Protein AF-A0A067NDK0-F1 (afdb_monomer)

Structure (mmCIF, N/CA/C/O backbone):
data_AF-A0A067NDK0-F1
#
_entry.id   AF-A0A067NDK0-F1
#
loop_
_atom_site.group_PDB
_atom_site.id
_atom_site.type_symbol
_atom_site.label_atom_id
_atom_site.label_alt_id
_atom_site.label_comp_id
_atom_site.label_asym_id
_atom_site.label_entity_id
_atom_site.label_seq_id
_atom_site.pdbx_PDB_ins_code
_atom_site.Cartn_x
_atom_site.Cartn_y
_atom_site.Cartn_z
_atom_site.occupancy
_atom_site.B_iso_or_equiv
_atom_site.auth_seq_id
_atom_site.auth_comp_id
_atom_site.auth_asym_id
_atom_site.auth_atom_id
_atom_site.pdbx_PDB_model_num
ATOM 1 N N . ILE A 1 1 ? -13.044 -3.215 8.968 1.00 82.88 1 ILE A N 1
ATOM 2 C CA . ILE A 1 1 ? -12.430 -3.141 7.620 1.00 82.88 1 ILE A CA 1
ATOM 3 C C . ILE A 1 1 ? -11.006 -3.689 7.615 1.00 82.88 1 ILE A C 1
ATOM 5 O O . ILE A 1 1 ? -10.777 -4.717 7.001 1.00 82.88 1 ILE A O 1
ATOM 9 N N . HIS A 1 2 ? -10.038 -3.092 8.323 1.00 83.12 2 HIS A N 1
ATOM 10 C CA . HIS A 1 2 ? -8.664 -3.623 8.263 1.00 83.12 2 HIS A CA 1
ATOM 11 C C . HIS A 1 2 ? -8.543 -5.062 8.806 1.00 83.12 2 HIS A C 1
ATOM 13 O O . HIS A 1 2 ? -7.976 -5.920 8.143 1.00 83.12 2 HIS A O 1
ATOM 19 N N . GLN A 1 3 ? -9.156 -5.363 9.957 1.00 83.69 3 GLN A N 1
ATOM 20 C CA . GLN A 1 3 ? -9.162 -6.720 10.535 1.00 83.69 3 GLN A CA 1
ATOM 21 C C . GLN A 1 3 ? -9.970 -7.750 9.728 1.00 83.69 3 GLN A C 1
ATOM 23 O O . GLN A 1 3 ? -9.815 -8.943 9.964 1.00 83.69 3 GLN A O 1
ATOM 28 N N . SER A 1 4 ? -10.845 -7.316 8.812 1.00 86.00 4 SER A N 1
ATOM 29 C CA . SER A 1 4 ? -11.634 -8.240 7.984 1.00 86.00 4 SER A CA 1
ATOM 30 C C . SER A 1 4 ? -10.882 -8.708 6.738 1.00 86.00 4 SER A C 1
ATOM 32 O O . SER A 1 4 ? -11.340 -9.636 6.077 1.00 86.00 4 SER A O 1
ATOM 34 N N . LEU A 1 5 ? -9.740 -8.095 6.409 1.00 87.44 5 LEU A N 1
ATOM 35 C CA . LEU A 1 5 ? -8.889 -8.555 5.317 1.00 87.44 5 LEU A CA 1
ATOM 36 C C . LEU A 1 5 ? -8.050 -9.764 5.760 1.00 87.44 5 LEU A C 1
ATOM 38 O O . LEU A 1 5 ? -7.498 -9.757 6.864 1.00 87.44 5 LEU A O 1
ATOM 42 N N . PRO A 1 6 ? -7.896 -10.793 4.906 1.00 87.69 6 PRO A N 1
ATOM 43 C CA . PRO A 1 6 ? -6.983 -11.888 5.192 1.00 87.69 6 PRO A CA 1
ATOM 44 C C . PRO A 1 6 ? -5.532 -11.399 5.206 1.00 87.69 6 PRO A C 1
ATOM 46 O O . PRO A 1 6 ? -5.175 -10.391 4.591 1.00 87.69 6 PRO A O 1
ATOM 49 N N . VAL A 1 7 ? -4.666 -12.158 5.881 1.00 90.19 7 VAL A N 1
ATOM 50 C CA . VAL A 1 7 ? -3.226 -11.886 5.888 1.00 90.19 7 VAL A CA 1
ATOM 51 C C . VAL A 1 7 ? -2.693 -11.938 4.456 1.00 90.19 7 VAL A C 1
ATOM 53 O O . VAL A 1 7 ? -2.811 -12.957 3.777 1.00 90.19 7 VAL A O 1
ATOM 56 N N . HIS A 1 8 ? -2.075 -10.842 4.015 1.00 92.00 8 HIS A N 1
ATOM 57 C CA . HIS A 1 8 ? -1.500 -10.704 2.682 1.00 92.00 8 HIS A CA 1
ATOM 58 C C . HIS A 1 8 ? -0.066 -10.159 2.782 1.00 92.00 8 HIS A C 1
ATOM 60 O O . HIS A 1 8 ? 0.178 -9.234 3.560 1.00 92.00 8 HIS A O 1
ATOM 66 N N . PRO A 1 9 ? 0.908 -10.669 2.001 1.00 90.94 9 PRO A N 1
ATOM 67 C CA . PRO A 1 9 ? 2.303 -10.225 2.087 1.00 90.94 9 PRO A CA 1
ATOM 68 C C . PRO A 1 9 ? 2.479 -8.719 1.856 1.00 90.94 9 PRO A C 1
ATOM 70 O O . PRO A 1 9 ? 3.331 -8.108 2.508 1.00 90.94 9 PRO A O 1
ATOM 73 N N . ASN A 1 10 ? 1.647 -8.131 0.989 1.00 93.62 10 ASN A N 1
ATOM 74 C CA . ASN A 1 10 ? 1.679 -6.717 0.603 1.00 93.62 10 ASN A CA 1
ATOM 75 C C . ASN A 1 10 ? 0.607 -5.847 1.280 1.00 93.62 10 ASN A C 1
ATOM 77 O O . ASN A 1 10 ? 0.376 -4.727 0.843 1.00 93.62 10 ASN A O 1
ATOM 81 N N . VAL A 1 11 ? -0.045 -6.323 2.342 1.00 92.62 11 VAL A N 1
ATOM 82 C CA . VAL A 1 11 ? -0.929 -5.497 3.185 1.00 92.62 11 VAL A CA 1
ATOM 83 C C . VAL A 1 11 ? -0.414 -5.576 4.617 1.00 92.62 11 VAL A C 1
ATOM 85 O O . VAL A 1 11 ? -0.053 -6.654 5.094 1.00 92.62 11 VAL A O 1
ATOM 88 N N . VAL A 1 12 ? -0.314 -4.444 5.310 1.00 90.31 12 VAL A N 1
ATOM 89 C CA . VAL A 1 12 ? 0.084 -4.447 6.724 1.00 90.31 12 VAL A CA 1
ATOM 90 C C . VAL A 1 12 ? -0.943 -5.240 7.532 1.00 90.31 12 VAL A C 1
ATOM 92 O O . VAL A 1 12 ? -2.140 -5.093 7.322 1.00 90.31 12 VAL A O 1
ATOM 95 N N . THR A 1 13 ? -0.505 -6.074 8.471 1.00 85.56 13 THR A N 1
ATOM 96 C CA . THR A 1 13 ? -1.425 -6.810 9.350 1.00 85.56 13 THR A CA 1
ATOM 97 C C . THR A 1 13 ? -1.653 -6.027 10.637 1.00 85.56 13 THR A C 1
ATOM 99 O O . THR A 1 13 ? -0.700 -5.728 11.357 1.00 85.56 13 THR A O 1
ATOM 102 N N . LEU A 1 14 ? -2.910 -5.723 10.959 1.00 83.44 14 LEU A N 1
ATOM 103 C CA . LEU A 1 14 ? -3.284 -5.188 12.267 1.00 83.44 14 LEU A CA 1
ATOM 104 C C . LEU A 1 14 ? -3.362 -6.327 13.280 1.00 83.44 14 LEU A C 1
ATOM 106 O O . LEU A 1 14 ? -4.218 -7.199 13.175 1.00 83.44 14 LEU A O 1
ATOM 110 N N . TYR A 1 15 ? -2.449 -6.324 14.250 1.00 80.88 15 TYR A N 1
ATOM 111 C CA . TYR A 1 15 ? -2.351 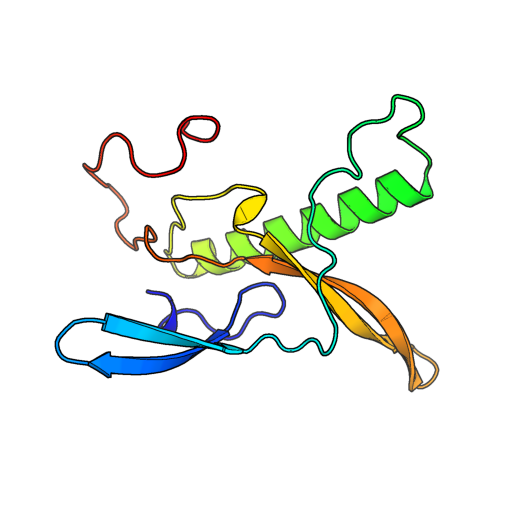-7.377 15.258 1.00 80.88 15 TYR A CA 1
ATOM 112 C C . TYR A 1 15 ? -3.282 -7.126 16.444 1.00 80.88 15 TYR A C 1
ATOM 114 O O . TYR A 1 15 ? -3.949 -8.038 16.927 1.00 80.88 15 TYR A O 1
ATOM 122 N N . ARG A 1 16 ? -3.320 -5.886 16.941 1.00 81.88 16 ARG A N 1
ATOM 123 C CA . ARG A 1 16 ? -4.141 -5.510 18.097 1.00 81.88 16 ARG A CA 1
ATOM 124 C C . ARG A 1 16 ? -4.457 -4.019 18.078 1.00 81.88 16 ARG A C 1
ATOM 126 O O . ARG A 1 16 ? -3.636 -3.219 17.642 1.00 81.88 16 ARG A O 1
ATOM 133 N N . THR A 1 17 ? -5.618 -3.654 18.603 1.00 85.06 17 THR A N 1
ATOM 134 C CA . THR A 1 17 ? -5.969 -2.276 18.953 1.00 85.06 17 THR A CA 1
ATOM 135 C C . THR A 1 17 ? -5.900 -2.101 20.469 1.00 85.06 17 THR A C 1
ATOM 137 O O . THR A 1 17 ? -6.268 -3.003 21.224 1.00 85.06 17 THR A O 1
ATOM 140 N N . LEU A 1 18 ? -5.370 -0.970 20.927 1.00 86.06 18 LEU A N 1
ATOM 141 C CA . LEU A 1 18 ? -5.360 -0.586 22.338 1.00 86.06 18 LEU A CA 1
ATOM 142 C C . LEU A 1 18 ? -6.027 0.778 22.443 1.00 86.06 18 LEU A C 1
ATOM 144 O O . LEU A 1 18 ? -5.668 1.691 21.706 1.00 86.06 18 LEU A O 1
ATOM 148 N N . GLU A 1 19 ? -6.984 0.921 23.346 1.00 89.69 19 GLU A N 1
ATOM 149 C CA . GLU A 1 19 ? -7.763 2.145 23.487 1.00 89.69 19 GLU A CA 1
ATOM 150 C C . GLU A 1 19 ? -7.580 2.734 24.884 1.00 89.69 19 GLU A C 1
ATOM 152 O O . GLU A 1 19 ? -7.514 2.024 25.889 1.00 89.69 19 GLU A O 1
ATOM 157 N N . THR A 1 20 ? -7.473 4.054 24.926 1.00 90.50 20 THR A N 1
ATOM 158 C CA . THR A 1 20 ? -7.507 4.871 26.139 1.00 90.50 20 THR A CA 1
ATOM 159 C C . THR A 1 20 ? -8.646 5.876 26.002 1.00 90.50 20 THR A C 1
ATOM 161 O O . THR A 1 20 ? -9.197 6.041 24.918 1.00 90.50 20 THR A O 1
ATOM 164 N N . SER A 1 21 ? -8.958 6.627 27.059 1.00 87.62 21 SER A N 1
ATOM 165 C CA . SER A 1 21 ? -9.997 7.668 27.018 1.00 87.62 21 SER A CA 1
ATOM 166 C C . SER A 1 21 ? -9.765 8.767 25.971 1.00 87.62 21 SER A C 1
ATOM 168 O O . SER A 1 21 ? -10.664 9.564 25.722 1.00 87.62 21 SER A O 1
ATOM 170 N N . SER A 1 22 ? -8.558 8.869 25.409 1.00 87.31 22 SER A N 1
ATOM 171 C CA . SER A 1 22 ? -8.169 9.969 24.518 1.00 87.31 22 SER A CA 1
ATOM 172 C C . SER A 1 22 ? -7.448 9.520 23.247 1.00 87.31 22 SER A C 1
ATOM 174 O O . SER A 1 22 ? -7.273 10.330 22.342 1.00 87.31 22 SER A O 1
ATOM 176 N N . PHE A 1 23 ? -7.024 8.258 23.160 1.00 79.31 23 PHE A N 1
ATOM 17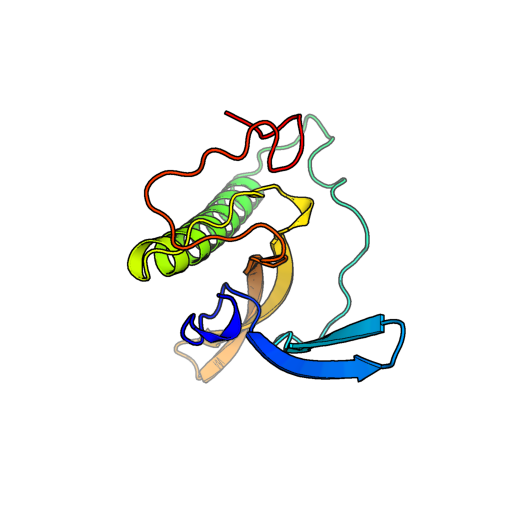7 C CA . PHE A 1 23 ? -6.206 7.761 22.055 1.00 79.31 23 PHE A CA 1
ATOM 178 C C . PHE A 1 23 ? -6.539 6.316 21.702 1.00 79.31 23 PHE A C 1
ATOM 180 O O . PHE A 1 23 ? -6.682 5.471 22.590 1.00 79.31 23 PHE A O 1
ATOM 187 N N . LEU A 1 24 ? -6.543 6.040 20.398 1.00 82.81 24 LEU A N 1
ATOM 188 C CA . LEU A 1 24 ? -6.551 4.703 19.820 1.00 82.81 24 LEU A CA 1
ATOM 189 C C . LEU A 1 24 ? -5.151 4.385 19.280 1.00 82.81 24 LEU A C 1
ATOM 191 O O . LEU A 1 24 ? -4.628 5.093 18.423 1.00 82.81 24 LEU A O 1
ATOM 195 N N . PHE A 1 25 ? -4.554 3.301 19.763 1.00 84.44 25 PHE A N 1
ATOM 196 C CA . PHE A 1 25 ? -3.266 2.792 19.307 1.00 84.44 25 PHE A CA 1
ATOM 197 C C . PHE A 1 25 ? -3.466 1.535 18.458 1.00 84.44 25 PHE A C 1
ATOM 199 O O . PHE A 1 25 ? -4.166 0.599 18.854 1.00 84.44 25 PHE A O 1
ATOM 206 N N . LEU A 1 26 ? -2.805 1.488 17.302 1.00 82.06 26 LEU A N 1
ATOM 207 C CA . LEU A 1 26 ? -2.846 0.364 16.368 1.00 82.06 26 LEU A CA 1
ATOM 208 C C . LEU A 1 26 ? -1.497 -0.365 16.386 1.00 82.06 26 LEU A C 1
ATOM 210 O O . LEU A 1 2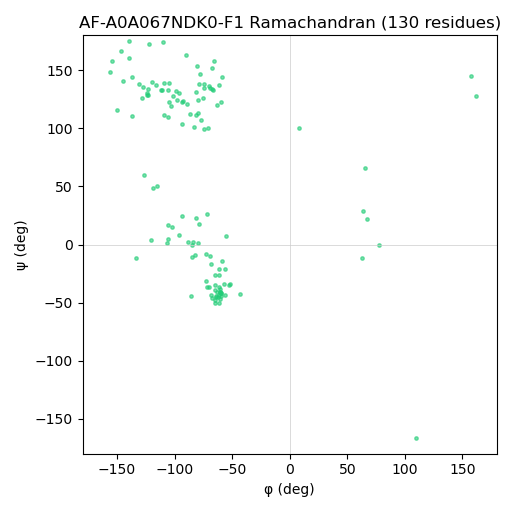6 ? -0.485 0.165 15.931 1.00 82.06 26 LEU A O 1
ATOM 214 N N . ALA A 1 27 ? -1.470 -1.591 16.907 1.00 81.44 27 ALA A N 1
ATOM 215 C CA . ALA A 1 27 ? -0.293 -2.451 16.857 1.00 81.44 27 ALA A CA 1
ATOM 216 C C . ALA A 1 27 ? -0.248 -3.170 15.502 1.00 81.44 27 ALA A C 1
ATOM 218 O O . ALA A 1 27 ? -0.968 -4.144 15.270 1.00 81.44 27 ALA A O 1
ATOM 219 N N . LEU A 1 28 ? 0.595 -2.670 14.603 1.00 77.44 28 LEU A N 1
ATOM 220 C CA . LEU A 1 28 ? 0.760 -3.173 13.242 1.00 77.44 28 LEU A CA 1
ATOM 221 C C . LEU A 1 28 ? 1.981 -4.101 13.162 1.00 77.44 28 LEU A C 1
ATOM 223 O O . LEU A 1 28 ? 3.062 -3.764 13.643 1.00 77.44 28 LEU A O 1
ATOM 227 N N . CYS A 1 29 ? 1.825 -5.272 12.544 1.00 68.56 29 CYS A N 1
ATOM 228 C CA . CYS A 1 29 ? 2.931 -6.192 12.304 1.00 68.56 29 CYS A CA 1
ATOM 229 C C . CYS A 1 29 ? 3.634 -5.824 10.995 1.00 68.56 29 CYS A C 1
ATOM 231 O O . CYS A 1 29 ? 3.081 -6.003 9.904 1.00 68.56 29 CYS A O 1
ATOM 233 N N . ASN A 1 30 ? 4.876 -5.350 11.097 1.00 63.12 30 ASN A N 1
ATOM 234 C CA . ASN A 1 30 ? 5.776 -5.301 9.956 1.00 63.12 30 ASN A CA 1
ATOM 235 C C . ASN A 1 30 ? 6.610 -6.585 9.955 1.00 63.12 30 ASN A C 1
ATOM 237 O O . ASN A 1 30 ? 7.534 -6.737 10.747 1.00 63.12 30 ASN A O 1
ATOM 241 N N . SER A 1 31 ? 6.281 -7.533 9.077 1.00 52.69 31 SER A N 1
ATOM 242 C CA . SER A 1 31 ? 6.972 -8.828 8.971 1.00 52.69 31 SER A CA 1
ATOM 243 C C . SER A 1 31 ? 8.382 -8.732 8.356 1.00 52.69 31 SER A C 1
ATOM 245 O O . SER A 1 31 ? 8.854 -9.682 7.738 1.00 52.69 31 SER A O 1
ATOM 247 N N . ALA A 1 32 ? 9.040 -7.583 8.477 1.00 51.06 32 ALA A N 1
ATOM 248 C CA . ALA A 1 32 ? 10.347 -7.298 7.915 1.00 51.06 32 ALA A CA 1
ATOM 249 C C . ALA A 1 32 ? 11.192 -6.550 8.952 1.00 51.06 32 ALA A C 1
ATOM 251 O O . ALA A 1 32 ? 10.925 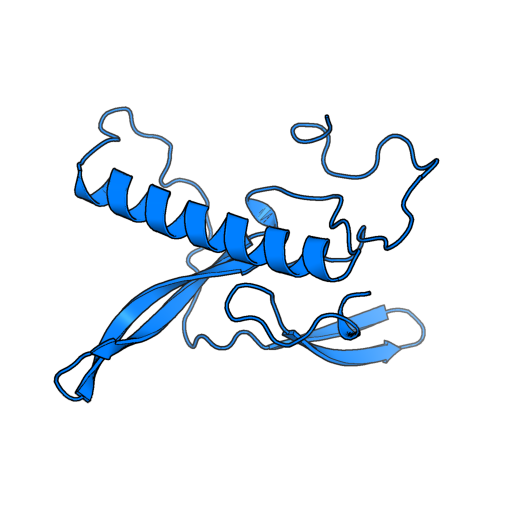-5.402 9.312 1.00 51.06 32 ALA A O 1
ATOM 252 N N . ILE A 1 33 ? 12.208 -7.242 9.465 1.00 48.06 33 ILE A N 1
ATOM 253 C CA . ILE A 1 33 ? 13.244 -6.662 10.316 1.00 48.06 33 ILE A CA 1
ATOM 254 C C . ILE A 1 33 ? 14.162 -5.846 9.402 1.00 48.06 33 ILE A C 1
ATOM 256 O O . ILE A 1 33 ? 15.007 -6.427 8.729 1.00 48.06 33 ILE A O 1
ATOM 260 N N . SER A 1 34 ? 13.983 -4.522 9.359 1.00 41.94 34 SER A N 1
ATOM 261 C CA . SER A 1 34 ? 15.056 -3.512 9.291 1.00 41.94 34 SER A CA 1
ATOM 262 C C . SER A 1 34 ? 14.532 -2.152 8.815 1.00 41.94 34 SER A C 1
ATOM 264 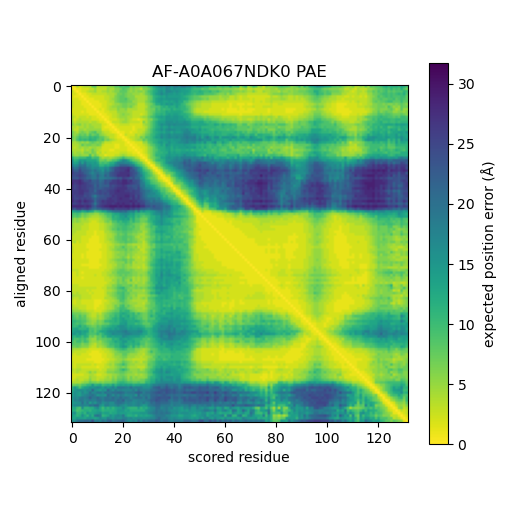O O . SER A 1 34 ? 13.903 -2.038 7.768 1.00 41.94 34 SER A O 1
ATOM 266 N N . ILE A 1 35 ? 14.865 -1.143 9.626 1.00 41.22 35 ILE A N 1
ATOM 267 C CA . ILE A 1 35 ? 15.092 0.286 9.363 1.00 41.22 35 ILE A CA 1
ATOM 268 C C . ILE A 1 35 ? 14.739 0.745 7.937 1.00 41.22 35 ILE A C 1
ATOM 270 O O . ILE A 1 35 ? 15.533 0.622 7.006 1.00 41.22 35 ILE A O 1
ATOM 274 N N . THR A 1 36 ? 13.569 1.362 7.800 1.00 39.84 36 THR A N 1
ATOM 275 C CA . THR A 1 36 ? 13.234 2.256 6.687 1.00 39.84 36 THR A CA 1
ATOM 276 C C . THR A 1 36 ? 14.155 3.479 6.716 1.00 39.84 36 THR A C 1
ATOM 278 O O . THR A 1 36 ? 14.119 4.217 7.705 1.00 39.84 36 THR A O 1
ATOM 281 N N . PRO A 1 37 ? 14.958 3.764 5.674 1.00 38.00 37 PRO A N 1
ATOM 282 C CA . PRO A 1 37 ? 15.528 5.094 5.531 1.00 38.00 37 PRO A CA 1
ATOM 283 C C . PRO A 1 37 ? 14.388 6.093 5.255 1.00 38.00 37 PRO A C 1
ATOM 285 O O . PRO A 1 37 ? 13.525 5.823 4.415 1.00 38.00 37 PRO A O 1
ATOM 288 N N . PRO A 1 38 ? 14.349 7.246 5.943 1.00 42.62 38 PRO A N 1
ATOM 289 C CA . PRO A 1 38 ? 13.360 8.272 5.668 1.00 42.62 38 PRO A CA 1
ATOM 290 C C . PRO A 1 38 ? 13.788 9.012 4.399 1.00 42.62 38 PRO A C 1
ATOM 292 O O . PRO A 1 38 ? 14.777 9.736 4.436 1.00 42.62 38 PRO A O 1
ATOM 295 N N . THR A 1 39 ? 13.103 8.793 3.272 1.00 46.06 39 THR A N 1
ATOM 296 C CA . THR A 1 39 ? 12.668 9.814 2.282 1.00 46.06 39 THR A CA 1
ATOM 297 C C . THR A 1 39 ? 12.404 9.225 0.880 1.00 46.06 39 THR A C 1
ATOM 299 O O . THR A 1 39 ? 13.136 8.350 0.420 1.00 46.06 39 THR A O 1
ATOM 302 N N . PRO A 1 40 ? 11.408 9.758 0.141 1.00 45.44 40 PRO A N 1
ATOM 303 C CA . PRO A 1 40 ? 11.058 9.356 -1.230 1.00 45.44 40 PRO A CA 1
ATOM 304 C C . PRO A 1 40 ? 11.953 9.988 -2.323 1.00 45.44 40 PRO A C 1
ATOM 306 O O . PRO A 1 40 ? 11.565 10.094 -3.485 1.00 45.44 40 PRO A O 1
ATOM 309 N N . SER A 1 41 ? 13.172 10.419 -1.996 1.00 43.38 41 SER A N 1
ATOM 310 C CA . SER A 1 41 ? 14.015 11.242 -2.884 1.00 43.38 41 SER A CA 1
ATOM 311 C C . SER A 1 41 ? 14.752 10.469 -3.990 1.00 43.38 41 SER A C 1
ATOM 313 O O . SER A 1 41 ? 15.437 11.072 -4.816 1.00 43.38 41 SER A O 1
ATOM 315 N N . LEU A 1 42 ? 14.569 9.148 -4.103 1.00 46.16 42 LEU A N 1
ATOM 316 C CA . LEU A 1 42 ? 15.216 8.355 -5.157 1.00 46.16 42 LEU A CA 1
ATOM 317 C C . LEU A 1 42 ? 14.683 8.642 -6.575 1.00 46.16 42 LEU A C 1
ATOM 319 O O . LEU A 1 42 ? 15.295 8.192 -7.545 1.00 46.16 42 LEU A O 1
ATOM 323 N N . LEU A 1 43 ? 13.594 9.400 -6.726 1.00 49.06 43 LEU A N 1
ATOM 324 C CA . LEU A 1 43 ? 12.969 9.704 -8.021 1.00 49.06 43 LEU A CA 1
ATOM 325 C C . LEU A 1 43 ? 13.399 11.046 -8.648 1.00 49.06 43 LEU A C 1
ATOM 327 O O . LEU A 1 43 ? 12.842 11.425 -9.672 1.00 49.06 43 LEU A O 1
ATOM 331 N N . CYS A 1 44 ? 14.394 11.755 -8.097 1.00 45.22 44 CYS A N 1
ATOM 332 C CA . CYS A 1 44 ? 14.726 13.131 -8.513 1.00 45.22 44 CYS A CA 1
ATOM 333 C C . CYS A 1 44 ? 16.123 13.304 -9.158 1.00 45.22 44 CYS A C 1
ATOM 335 O O . CYS A 1 44 ? 16.906 14.158 -8.754 1.00 45.22 44 CYS A O 1
ATOM 337 N N . SER A 1 45 ? 16.489 12.494 -10.157 1.00 48.75 45 SER A N 1
ATOM 338 C CA . SER A 1 45 ? 17.697 12.751 -10.966 1.00 48.75 45 SER A CA 1
ATOM 339 C C . SER A 1 45 ? 17.551 12.237 -12.394 1.00 48.75 45 SER A C 1
ATOM 341 O O . SER A 1 45 ? 17.479 11.040 -12.614 1.00 48.75 45 SER A O 1
ATOM 343 N N . SER A 1 46 ? 17.564 13.118 -13.389 1.00 49.84 46 SER A N 1
ATOM 344 C CA . SER A 1 46 ? 17.362 12.862 -14.829 1.00 49.84 46 SER A CA 1
ATOM 345 C C . SER A 1 46 ? 18.281 11.815 -15.507 1.00 49.84 46 SER A C 1
ATOM 347 O O . SER A 1 46 ? 18.185 11.606 -16.712 1.00 49.84 46 SER A O 1
ATOM 349 N N . GLN A 1 47 ? 19.109 11.080 -14.759 1.00 55.09 47 GLN A N 1
ATOM 350 C CA . GLN A 1 47 ? 19.874 9.893 -15.182 1.00 55.09 47 GLN A CA 1
ATOM 351 C C . GLN A 1 47 ? 19.126 8.558 -14.899 1.00 55.09 47 GLN A C 1
ATOM 353 O O . GLN A 1 47 ? 19.727 7.501 -14.709 1.00 55.09 47 GLN A O 1
ATO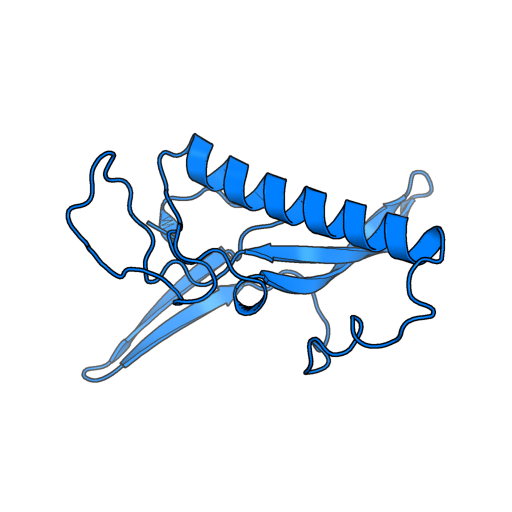M 358 N N . LEU A 1 48 ? 17.791 8.606 -14.808 1.00 54.09 48 LEU A N 1
ATOM 359 C CA . LEU A 1 48 ? 16.958 7.786 -13.907 1.00 54.09 48 LEU A CA 1
ATOM 360 C C . LEU A 1 48 ? 16.588 6.351 -14.333 1.00 54.09 48 LEU A C 1
ATOM 362 O O . LEU A 1 48 ? 16.057 5.615 -13.504 1.00 54.09 48 LEU A O 1
ATOM 366 N N . LEU A 1 49 ? 16.853 5.903 -15.563 1.00 65.06 49 LEU A N 1
ATOM 367 C CA . LEU A 1 49 ? 16.226 4.681 -16.107 1.00 65.06 49 LEU A CA 1
ATOM 368 C C . LEU A 1 49 ? 17.216 3.569 -16.474 1.00 65.06 49 LEU A C 1
ATOM 370 O O . LEU A 1 49 ? 17.137 2.979 -17.550 1.00 65.06 49 LEU A O 1
ATOM 374 N N . SER A 1 50 ? 18.154 3.230 -15.584 1.00 79.25 50 SER A N 1
ATOM 375 C CA . SER A 1 50 ? 18.895 1.977 -15.784 1.00 79.25 50 SER A CA 1
ATOM 376 C C . SER A 1 50 ? 17.908 0.801 -15.815 1.00 79.25 50 SER A C 1
ATOM 378 O O . SER A 1 50 ? 16.926 0.784 -15.067 1.00 79.25 50 SER A O 1
ATOM 380 N N . HIS A 1 51 ? 18.174 -0.209 -16.648 1.00 81.56 51 HIS A N 1
ATOM 381 C CA . HIS A 1 51 ? 17.328 -1.405 -16.745 1.00 81.56 51 HIS A CA 1
ATOM 382 C C . HIS A 1 51 ? 17.064 -2.046 -15.373 1.00 81.56 51 HIS A C 1
ATOM 384 O O . HIS A 1 51 ? 15.979 -2.559 -15.115 1.00 81.56 51 HIS A O 1
ATOM 390 N N . SER A 1 52 ? 18.039 -1.991 -14.463 1.00 79.81 52 SER A N 1
ATOM 391 C CA . SER A 1 52 ? 17.886 -2.507 -13.101 1.00 79.81 52 SER A CA 1
ATOM 392 C C . SER A 1 52 ? 16.932 -1.665 -12.251 1.00 79.81 52 SER A C 1
ATOM 394 O O . SER A 1 52 ? 16.153 -2.235 -11.492 1.00 79.81 52 SER A O 1
ATOM 396 N N . ARG A 1 53 ? 16.930 -0.333 -12.407 1.00 82.62 53 ARG A N 1
ATOM 397 C CA . ARG A 1 53 ? 15.978 0.552 -11.712 1.00 82.62 53 ARG A CA 1
ATOM 398 C C . ARG A 1 53 ? 14.556 0.358 -12.227 1.00 82.62 53 ARG A C 1
ATOM 400 O O . ARG A 1 53 ? 13.645 0.234 -11.420 1.00 82.62 53 ARG A O 1
ATOM 407 N N . LEU A 1 54 ? 14.380 0.254 -13.544 1.00 86.19 54 LEU A N 1
ATOM 408 C CA . LEU A 1 54 ? 13.079 -0.036 -14.157 1.00 86.19 54 LEU A CA 1
ATOM 409 C C . LEU A 1 54 ? 12.507 -1.375 -13.678 1.00 86.19 54 LEU A C 1
ATOM 411 O O . LEU A 1 54 ? 11.342 -1.440 -13.298 1.00 86.19 54 LEU A O 1
ATOM 415 N N . ARG A 1 55 ? 13.336 -2.426 -13.617 1.00 87.56 55 ARG A N 1
ATOM 416 C CA . ARG A 1 55 ? 12.929 -3.726 -13.058 1.00 87.56 55 ARG A CA 1
ATOM 417 C C . ARG A 1 55 ? 12.514 -3.627 -11.591 1.00 87.56 55 ARG A C 1
ATOM 419 O O . ARG A 1 55 ? 11.535 -4.256 -11.200 1.00 87.56 55 ARG A O 1
ATOM 426 N N . LEU A 1 56 ? 13.233 -2.841 -10.788 1.00 87.25 56 LEU A N 1
ATOM 427 C CA . LEU A 1 56 ? 12.878 -2.622 -9.386 1.00 87.25 56 LEU A CA 1
ATOM 428 C C . LEU A 1 56 ? 11.538 -1.889 -9.255 1.00 87.25 56 LEU A C 1
ATOM 430 O O . LEU A 1 56 ? 10.678 -2.346 -8.508 1.00 87.25 56 LEU A O 1
ATOM 434 N N . ILE A 1 57 ? 11.343 -0.807 -10.012 1.00 88.06 57 ILE A N 1
ATOM 435 C CA . ILE A 1 57 ? 10.097 -0.029 -10.017 1.00 88.06 57 ILE A CA 1
ATOM 436 C C . ILE A 1 57 ? 8.921 -0.906 -10.456 1.00 88.06 57 ILE A C 1
ATOM 438 O O . ILE A 1 57 ? 7.908 -0.941 -9.768 1.00 88.06 57 ILE A O 1
ATOM 442 N N . ALA A 1 58 ? 9.067 -1.675 -11.539 1.00 91.00 58 ALA A N 1
ATOM 443 C CA . ALA A 1 58 ? 8.029 -2.596 -12.001 1.00 91.00 58 ALA A CA 1
ATOM 444 C C . ALA A 1 58 ? 7.696 -3.669 -10.948 1.00 91.00 58 ALA A C 1
ATOM 446 O O . ALA A 1 58 ? 6.528 -3.966 -10.713 1.00 91.00 58 ALA A O 1
ATOM 447 N N . SER A 1 59 ? 8.711 -4.211 -10.265 1.00 91.62 59 SER A N 1
ATOM 448 C CA . SER A 1 59 ? 8.531 -5.177 -9.171 1.00 91.62 59 SER A CA 1
ATOM 449 C C . SER A 1 59 ? 7.819 -4.573 -7.953 1.00 91.62 59 SER A C 1
ATOM 451 O O . SER A 1 59 ? 6.984 -5.231 -7.334 1.00 91.62 59 SER A O 1
ATOM 453 N N . MET A 1 60 ? 8.123 -3.321 -7.598 1.00 92.75 60 MET A N 1
ATOM 454 C CA . MET A 1 60 ? 7.420 -2.596 -6.534 1.00 92.75 60 MET A CA 1
ATOM 455 C C . MET A 1 60 ? 5.971 -2.302 -6.927 1.00 92.75 60 MET A C 1
ATOM 457 O O . MET A 1 60 ? 5.068 -2.556 -6.138 1.00 92.75 60 MET A O 1
ATOM 461 N N . PHE A 1 61 ? 5.743 -1.824 -8.151 1.00 94.88 61 PHE A N 1
ATOM 462 C CA . PHE A 1 61 ? 4.409 -1.505 -8.652 1.00 94.88 61 PHE A CA 1
ATOM 463 C C . PHE A 1 61 ? 3.514 -2.748 -8.725 1.00 94.88 61 PHE A C 1
ATOM 465 O O . PHE A 1 61 ? 2.371 -2.700 -8.286 1.00 94.88 61 PHE A O 1
ATOM 472 N N . GLY A 1 62 ? 4.051 -3.893 -9.164 1.00 96.00 62 GLY A N 1
ATOM 473 C CA . GLY A 1 62 ? 3.325 -5.167 -9.122 1.00 96.00 62 GLY A CA 1
ATOM 474 C C . GLY A 1 62 ? 2.854 -5.529 -7.709 1.00 96.00 62 GLY A C 1
ATOM 475 O O . GLY A 1 62 ? 1.692 -5.863 -7.515 1.00 96.00 62 GLY A O 1
ATOM 476 N N . GLN A 1 63 ? 3.712 -5.348 -6.699 1.00 96.06 63 GLN A N 1
ATOM 477 C CA . GLN A 1 63 ? 3.342 -5.572 -5.295 1.00 96.06 63 GLN A CA 1
ATOM 478 C C . GLN A 1 63 ? 2.264 -4.600 -4.788 1.00 96.06 63 GLN A C 1
ATOM 480 O O . GLN A 1 63 ? 1.421 -4.989 -3.978 1.00 96.06 63 GLN A O 1
ATOM 485 N N . MET A 1 64 ? 2.277 -3.346 -5.254 1.00 96.25 64 MET A N 1
ATOM 486 C CA . MET A 1 64 ? 1.213 -2.376 -4.963 1.00 96.25 64 MET A CA 1
ATOM 487 C C . MET A 1 64 ? -0.118 -2.841 -5.566 1.00 96.25 64 MET A C 1
ATOM 489 O O . MET A 1 64 ? -1.137 -2.840 -4.875 1.00 96.25 64 MET A O 1
ATOM 493 N N . CYS A 1 65 ? -0.106 -3.302 -6.821 1.00 96.94 65 CYS A N 1
ATOM 494 C CA . CYS A 1 65 ? -1.285 -3.860 -7.482 1.00 96.94 65 CYS A CA 1
ATOM 495 C C . CYS A 1 65 ? -1.819 -5.099 -6.756 1.00 96.94 65 CYS A C 1
ATOM 497 O O . CYS A 1 65 ? -3.027 -5.185 -6.552 1.00 96.94 65 CYS A O 1
ATOM 499 N N . ASP A 1 66 ? -0.951 -6.014 -6.318 1.00 96.88 66 ASP A N 1
ATOM 500 C CA . ASP A 1 66 ? -1.356 -7.211 -5.568 1.00 96.88 66 ASP A CA 1
ATOM 501 C C . ASP A 1 66 ? -2.077 -6.840 -4.260 1.00 96.88 66 ASP A C 1
ATOM 503 O O . ASP A 1 66 ? -3.115 -7.416 -3.928 1.00 96.88 66 ASP A O 1
ATOM 507 N N . ALA A 1 67 ? -1.573 -5.831 -3.540 1.00 95.44 67 ALA A N 1
ATOM 508 C CA . ALA A 1 67 ? -2.196 -5.325 -2.318 1.00 95.44 67 ALA A CA 1
ATOM 509 C C . ALA A 1 67 ? -3.603 -4.759 -2.568 1.00 95.44 67 ALA A C 1
ATOM 511 O O . ALA A 1 67 ? -4.561 -5.143 -1.891 1.00 95.44 67 ALA A O 1
ATOM 512 N N . VAL A 1 68 ? -3.733 -3.873 -3.560 1.00 95.69 68 VAL A N 1
ATOM 513 C CA . VAL A 1 68 ? -5.010 -3.240 -3.928 1.00 95.69 68 VAL A CA 1
ATOM 514 C C . VAL A 1 68 ? -5.998 -4.285 -4.441 1.00 95.69 68 VAL A C 1
ATOM 516 O O . VAL A 1 68 ? -7.149 -4.323 -4.010 1.00 95.69 68 VAL A O 1
ATOM 519 N N . HIS A 1 69 ? -5.537 -5.197 -5.296 1.00 95.50 69 HIS A N 1
ATOM 520 C CA . HIS A 1 69 ? -6.350 -6.288 -5.815 1.00 95.50 69 HIS A CA 1
ATOM 521 C C . HIS A 1 69 ? -6.875 -7.193 -4.693 1.00 95.50 69 HIS A C 1
ATOM 523 O O . HIS A 1 69 ? -8.049 -7.568 -4.708 1.00 95.50 69 HIS A O 1
ATOM 529 N N . SER A 1 70 ? -6.043 -7.509 -3.694 1.00 95.25 70 SER A N 1
ATOM 530 C CA . SER A 1 70 ? -6.483 -8.261 -2.516 1.00 95.25 70 SER A CA 1
ATOM 531 C C . SER A 1 70 ? -7.586 -7.528 -1.748 1.00 95.25 70 SER A C 1
ATOM 533 O O . SER A 1 70 ? -8.523 -8.178 -1.291 1.00 95.25 70 SER A O 1
ATOM 535 N N . CYS A 1 71 ? -7.519 -6.199 -1.623 1.00 94.62 71 CYS A N 1
ATOM 536 C CA . CYS A 1 71 ? -8.575 -5.410 -0.979 1.00 94.62 71 CYS A CA 1
ATOM 537 C C . CYS A 1 71 ? -9.885 -5.480 -1.779 1.00 94.62 71 CYS A C 1
ATOM 539 O O . CYS A 1 71 ? -10.920 -5.867 -1.235 1.00 94.62 71 CYS A O 1
ATOM 541 N N . HIS A 1 72 ? -9.821 -5.219 -3.087 1.00 93.75 72 HIS A N 1
ATOM 542 C CA . HIS A 1 72 ? -10.997 -5.227 -3.964 1.00 93.75 72 HIS A CA 1
ATOM 543 C C . HIS A 1 72 ? -11.681 -6.596 -4.026 1.00 93.75 72 HIS A C 1
ATOM 545 O O . HIS A 1 72 ? -12.906 -6.674 -4.041 1.00 93.75 72 HIS A O 1
ATOM 551 N N . ARG A 1 73 ? -10.914 -7.694 -3.994 1.00 95.00 73 ARG A N 1
ATOM 552 C CA . ARG A 1 73 ? -11.472 -9.058 -3.972 1.00 95.00 73 ARG A CA 1
ATOM 553 C C . ARG A 1 73 ? -12.334 -9.336 -2.731 1.00 95.00 73 ARG A C 1
ATOM 555 O O . ARG A 1 73 ? -13.154 -10.245 -2.758 1.00 95.00 73 ARG A O 1
ATOM 562 N N . HIS A 1 74 ? -12.150 -8.558 -1.666 1.00 93.50 74 HIS A N 1
ATOM 563 C CA . HIS A 1 74 ? -12.931 -8.632 -0.430 1.00 93.50 74 HIS A CA 1
ATOM 564 C C . HIS A 1 74 ? -13.923 -7.469 -0.295 1.00 93.50 74 HIS A C 1
ATOM 566 O O . HIS A 1 74 ? -14.392 -7.199 0.808 1.00 93.50 74 HIS A O 1
ATOM 572 N N . GLY A 1 75 ? -14.217 -6.766 -1.395 1.00 92.19 75 GLY A N 1
ATOM 573 C CA . GLY A 1 75 ? -15.150 -5.641 -1.406 1.00 92.19 75 GLY A CA 1
ATOM 574 C C . GLY A 1 75 ? -14.656 -4.427 -0.622 1.00 92.19 75 GLY A C 1
ATOM 575 O O . GLY A 1 75 ? -15.473 -3.631 -0.190 1.00 92.19 75 GLY A O 1
ATOM 576 N N . VAL A 1 76 ? -13.345 -4.289 -0.387 1.00 93.00 76 VAL A N 1
ATOM 577 C CA . VAL A 1 76 ? -12.778 -3.154 0.355 1.00 93.00 76 VAL A CA 1
ATOM 578 C C . VAL A 1 76 ? -12.144 -2.159 -0.607 1.00 93.00 76 VAL A C 1
ATOM 580 O O . VAL A 1 76 ? -11.151 -2.476 -1.265 1.00 93.00 76 VAL A O 1
ATOM 583 N N . SER A 1 77 ? -12.653 -0.933 -0.601 1.00 91.75 77 SER A N 1
ATOM 584 C CA . SER A 1 77 ? -12.069 0.231 -1.271 1.00 91.75 77 SER A CA 1
ATOM 585 C C . SER A 1 77 ? -11.186 1.004 -0.288 1.00 91.75 77 SER A C 1
ATOM 587 O O . SER A 1 77 ? -11.664 1.437 0.757 1.00 91.75 77 SER A O 1
ATOM 589 N N . HIS A 1 78 ? -9.895 1.198 -0.596 1.00 92.31 78 HIS A N 1
ATOM 590 C CA . HIS A 1 78 ? -8.948 1.871 0.316 1.00 92.31 78 HIS A CA 1
ATOM 591 C C . HIS A 1 78 ? -9.176 3.389 0.435 1.00 92.31 78 HIS A C 1
ATOM 593 O O . HIS A 1 78 ? -8.989 3.962 1.503 1.00 92.31 78 HIS A O 1
ATOM 599 N N . ARG A 1 79 ? -9.562 4.037 -0.673 1.00 90.50 79 ARG A N 1
ATOM 600 C CA . ARG A 1 79 ? -9.841 5.484 -0.823 1.00 90.50 79 ARG A CA 1
ATOM 601 C C . ARG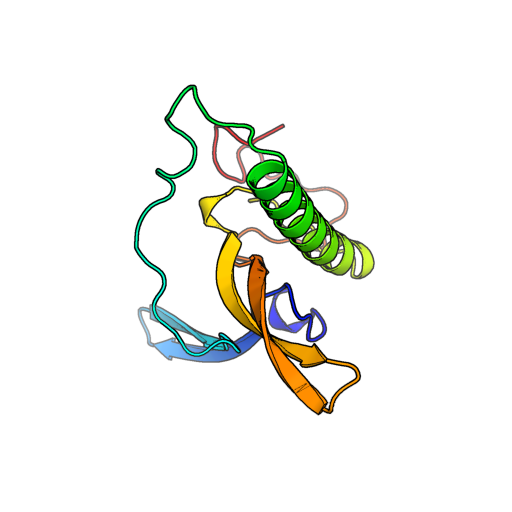 A 1 79 ? -8.685 6.472 -0.587 1.00 90.50 79 ARG A C 1
ATOM 603 O O . ARG A 1 79 ? -8.806 7.616 -0.991 1.00 90.50 79 ARG A O 1
ATOM 610 N N . ASP A 1 80 ? -7.547 6.051 -0.037 1.00 89.25 80 ASP A N 1
ATOM 611 C CA . ASP A 1 80 ? -6.343 6.906 0.065 1.00 89.25 80 ASP A CA 1
ATOM 612 C C . ASP A 1 80 ? -5.102 6.222 -0.530 1.00 89.25 80 ASP A C 1
ATOM 614 O O . ASP A 1 80 ? -4.142 5.898 0.164 1.00 89.25 80 ASP A O 1
ATOM 618 N N . ILE A 1 81 ? -5.146 5.887 -1.821 1.00 89.56 81 ILE A N 1
ATOM 619 C CA . ILE A 1 81 ? -3.998 5.272 -2.502 1.00 89.56 81 ILE A CA 1
ATOM 620 C C . ILE A 1 81 ? -3.009 6.365 -2.905 1.00 89.56 81 ILE A C 1
ATOM 622 O O . ILE A 1 81 ? -3.273 7.158 -3.804 1.00 89.56 81 ILE A O 1
ATOM 626 N N . LYS A 1 82 ? -1.848 6.372 -2.249 1.00 84.44 82 LYS A N 1
ATOM 627 C CA . LYS A 1 82 ? -0.755 7.318 -2.488 1.00 84.44 82 LYS A CA 1
ATOM 628 C C . LYS A 1 82 ? 0.591 6.716 -2.070 1.00 84.44 82 LYS A C 1
ATOM 630 O O . LYS A 1 82 ? 0.593 5.790 -1.253 1.00 84.44 82 LYS A O 1
ATOM 635 N N . PRO A 1 83 ? 1.733 7.201 -2.593 1.00 84.06 83 PRO A N 1
ATOM 636 C CA . PRO A 1 83 ? 3.054 6.661 -2.265 1.00 84.06 83 PRO A CA 1
ATOM 637 C C . PRO A 1 83 ? 3.343 6.589 -0.762 1.00 84.06 83 PRO A C 1
ATOM 639 O O . PRO A 1 83 ? 3.976 5.639 -0.309 1.00 84.06 83 PRO A O 1
ATOM 642 N N . GLU A 1 84 ? 2.852 7.554 0.015 1.00 85.38 84 GLU A N 1
ATOM 643 C CA . GLU A 1 84 ? 3.068 7.645 1.462 1.00 85.38 84 GLU A CA 1
ATOM 644 C C . GLU A 1 84 ? 2.423 6.482 2.232 1.00 85.38 84 GLU A C 1
ATOM 646 O O . GLU A 1 84 ? 2.929 6.090 3.282 1.00 85.38 84 GLU A O 1
ATOM 651 N N . ASN A 1 85 ? 1.360 5.886 1.683 1.00 90.25 85 ASN A N 1
ATOM 652 C CA . ASN A 1 85 ? 0.641 4.769 2.298 1.00 90.25 85 ASN A CA 1
ATOM 653 C C . ASN A 1 85 ? 1.229 3.398 1.918 1.00 90.25 85 ASN A C 1
ATOM 655 O O . ASN A 1 85 ? 0.731 2.364 2.374 1.00 90.25 85 ASN A O 1
ATOM 659 N N . PHE A 1 86 ? 2.313 3.364 1.133 1.00 90.50 86 PHE A N 1
ATOM 660 C CA . PHE A 1 86 ? 3.068 2.150 0.827 1.00 90.50 86 PHE A CA 1
ATOM 661 C C . PHE A 1 86 ? 4.396 2.114 1.586 1.00 90.50 86 PHE A C 1
ATOM 663 O O . PHE A 1 86 ? 5.355 2.817 1.269 1.00 90.50 86 PHE A O 1
ATOM 670 N N . ILE A 1 87 ? 4.487 1.211 2.559 1.00 89.81 87 ILE A N 1
ATOM 671 C CA . ILE A 1 87 ? 5.711 0.968 3.318 1.00 89.81 87 ILE A CA 1
ATOM 672 C C . ILE A 1 87 ? 6.634 0.077 2.488 1.00 89.81 87 ILE A C 1
ATOM 674 O O . ILE A 1 87 ? 6.256 -1.028 2.094 1.00 89.81 87 ILE A O 1
ATOM 678 N N . VAL A 1 88 ? 7.861 0.538 2.257 1.00 87.00 88 VAL A N 1
ATOM 679 C CA . VAL A 1 88 ? 8.913 -0.233 1.586 1.00 87.00 88 VAL A CA 1
ATOM 680 C C . VAL A 1 88 ? 9.872 -0.782 2.631 1.00 87.00 88 VAL A C 1
ATOM 682 O O . VAL A 1 88 ? 10.383 -0.044 3.468 1.00 87.00 88 VAL A O 1
ATOM 685 N N . THR A 1 89 ? 10.128 -2.083 2.591 1.00 83.69 89 THR A N 1
ATOM 686 C CA . THR A 1 89 ? 10.959 -2.766 3.581 1.00 83.69 89 THR A CA 1
ATOM 687 C C . THR A 1 89 ? 11.747 -3.913 2.954 1.00 83.69 89 THR A C 1
ATOM 689 O O . THR A 1 89 ? 11.490 -4.323 1.820 1.00 83.69 89 THR A O 1
ATOM 692 N N . ASP A 1 90 ? 12.729 -4.430 3.682 1.00 83.00 90 ASP A N 1
ATOM 693 C CA . ASP A 1 90 ? 13.535 -5.564 3.250 1.00 83.00 90 ASP A CA 1
ATOM 694 C C . ASP A 1 90 ? 12.908 -6.882 3.694 1.00 83.00 90 ASP A C 1
ATOM 696 O O . ASP A 1 90 ? 12.731 -7.148 4.879 1.00 83.00 90 ASP A O 1
ATOM 700 N N . GLY A 1 91 ? 12.605 -7.738 2.730 1.00 81.88 91 GLY A N 1
ATOM 701 C CA . GLY A 1 91 ? 12.214 -9.119 2.957 1.00 81.88 91 GLY A CA 1
ATOM 702 C C . GLY A 1 91 ? 13.287 -10.095 2.503 1.00 81.88 91 GLY A C 1
ATOM 703 O O . GLY A 1 91 ? 14.283 -9.734 1.875 1.00 81.88 91 GLY A O 1
ATOM 704 N N . TYR A 1 92 ? 13.033 -11.365 2.787 1.00 83.69 92 TYR A N 1
ATOM 705 C CA . TYR A 1 92 ? 13.855 -12.470 2.330 1.00 83.69 92 TYR A CA 1
ATOM 706 C C . TYR A 1 92 ? 12.976 -13.499 1.637 1.00 83.69 92 TYR A C 1
ATOM 708 O O . TYR A 1 92 ? 11.906 -13.843 2.138 1.00 83.69 92 TYR A O 1
ATOM 716 N N . VAL A 1 93 ? 13.428 -13.990 0.487 1.00 80.69 93 VAL A N 1
ATOM 717 C CA . VAL A 1 93 ? 12.763 -15.070 -0.245 1.00 80.69 93 VAL A CA 1
ATOM 718 C C . VAL A 1 93 ? 13.679 -16.289 -0.315 1.00 80.69 93 VAL A C 1
ATOM 720 O O . VAL A 1 93 ? 14.883 -16.130 -0.534 1.00 80.69 93 VAL A O 1
ATOM 723 N N . PRO A 1 94 ? 13.148 -17.506 -0.110 1.00 83.88 94 PRO A N 1
ATOM 724 C CA . PRO A 1 94 ? 13.929 -18.717 -0.287 1.00 83.88 94 PRO A CA 1
ATOM 725 C C . PRO A 1 94 ? 14.243 -18.914 -1.773 1.00 83.88 94 PRO A C 1
ATOM 727 O O . PRO A 1 94 ? 13.384 -18.780 -2.643 1.00 83.88 94 PRO A O 1
ATOM 730 N N . THR A 1 95 ? 15.491 -19.249 -2.060 1.00 85.25 95 THR A N 1
ATOM 731 C CA . THR A 1 95 ? 15.965 -19.636 -3.389 1.00 85.25 95 THR A CA 1
ATOM 732 C C . THR A 1 95 ? 15.835 -21.144 -3.575 1.00 85.25 95 THR A C 1
ATOM 734 O O . THR A 1 95 ? 15.780 -21.898 -2.602 1.00 85.25 95 THR A O 1
ATOM 737 N N . ALA A 1 96 ? 15.894 -21.610 -4.825 1.00 86.25 96 ALA A N 1
ATOM 738 C CA . ALA A 1 96 ? 15.929 -23.042 -5.144 1.00 86.25 96 ALA A CA 1
ATOM 739 C C . ALA A 1 96 ? 17.089 -23.797 -4.455 1.00 86.25 96 ALA A C 1
ATOM 741 O O . ALA A 1 96 ? 17.023 -25.008 -4.283 1.00 86.25 96 ALA A O 1
ATOM 742 N N . SER A 1 97 ? 18.136 -23.080 -4.028 1.00 86.88 97 SER A N 1
ATOM 743 C CA . SER A 1 97 ? 19.281 -23.631 -3.293 1.00 86.88 97 SER A CA 1
ATOM 744 C C . SER A 1 97 ? 19.072 -23.741 -1.774 1.00 86.88 97 SER A C 1
ATOM 746 O O . SER A 1 97 ? 19.986 -24.145 -1.060 1.00 86.88 97 SER A O 1
ATOM 748 N N . GLY A 1 98 ? 17.910 -23.327 -1.255 1.00 85.44 98 GLY A N 1
ATOM 749 C CA . GLY A 1 98 ? 17.626 -23.256 0.184 1.00 85.44 98 GLY A CA 1
ATOM 750 C C . GLY A 1 98 ? 18.242 -22.043 0.895 1.00 85.44 98 GLY A C 1
ATOM 751 O O . GLY A 1 98 ? 18.040 -21.866 2.095 1.00 85.44 98 GLY A O 1
ATOM 752 N N . ARG A 1 99 ? 18.976 -21.181 0.179 1.00 87.94 99 ARG A N 1
ATOM 753 C CA . ARG A 1 99 ? 19.471 -19.895 0.701 1.00 87.94 99 ARG A CA 1
ATOM 754 C C . ARG A 1 99 ? 18.378 -18.836 0.658 1.00 87.94 99 ARG A C 1
ATOM 756 O O . ARG A 1 99 ? 17.514 -18.897 -0.210 1.00 87.94 99 ARG A O 1
ATOM 763 N N . TYR A 1 100 ? 18.462 -17.844 1.533 1.00 82.50 100 TYR A N 1
ATOM 764 C CA . TYR A 1 100 ? 17.579 -16.681 1.514 1.00 82.50 100 TYR A CA 1
ATOM 765 C C . TYR A 1 100 ? 18.237 -15.521 0.775 1.00 82.50 100 TYR A C 1
ATOM 767 O O . TYR A 1 100 ? 19.372 -15.154 1.077 1.00 82.50 100 TYR A O 1
ATOM 775 N N . GLU A 1 101 ? 17.512 -14.926 -0.166 1.00 84.31 101 GLU A N 1
ATOM 776 C CA . GLU A 1 101 ? 17.939 -13.719 -0.870 1.00 84.31 101 GLU A CA 1
ATOM 777 C C . GLU A 1 101 ? 17.107 -12.519 -0.443 1.00 84.31 101 GLU A C 1
ATOM 779 O O . GLU A 1 101 ? 15.889 -12.612 -0.265 1.00 84.31 101 GLU A O 1
ATOM 784 N N . ARG A 1 102 ? 17.785 -11.379 -0.275 1.00 84.12 102 ARG A N 1
ATOM 785 C CA . ARG A 1 102 ? 17.144 -10.114 0.074 1.00 84.12 102 ARG A CA 1
ATOM 786 C C . ARG A 1 102 ? 16.278 -9.647 -1.091 1.00 84.12 102 ARG A C 1
ATOM 788 O O . ARG A 1 102 ? 16.719 -9.620 -2.239 1.00 84.12 102 ARG A O 1
ATOM 795 N N . ARG A 1 103 ? 15.059 -9.228 -0.781 1.00 84.62 103 ARG A N 1
ATOM 796 C CA . ARG A 1 103 ? 14.090 -8.698 -1.737 1.00 84.62 103 ARG A CA 1
ATOM 797 C C . ARG A 1 103 ? 13.417 -7.473 -1.144 1.00 84.62 103 ARG A C 1
ATOM 799 O O . ARG A 1 103 ? 13.109 -7.445 0.037 1.00 84.62 103 ARG A O 1
ATOM 806 N N . VAL A 1 104 ? 13.112 -6.493 -1.985 1.00 88.31 104 VAL A N 1
ATOM 807 C CA . VAL A 1 104 ? 12.274 -5.368 -1.570 1.00 88.31 104 VAL A CA 1
ATOM 808 C C . VAL A 1 104 ? 10.807 -5.792 -1.495 1.00 88.31 104 VAL A C 1
ATOM 810 O O . VAL A 1 104 ? 10.254 -6.308 -2.473 1.00 88.31 104 VAL A O 1
ATOM 813 N N . VAL A 1 105 ? 10.191 -5.551 -0.341 1.00 90.25 105 VAL A N 1
ATOM 814 C CA . VAL A 1 105 ? 8.783 -5.817 -0.044 1.00 90.25 105 VAL A CA 1
ATOM 815 C C . VAL A 1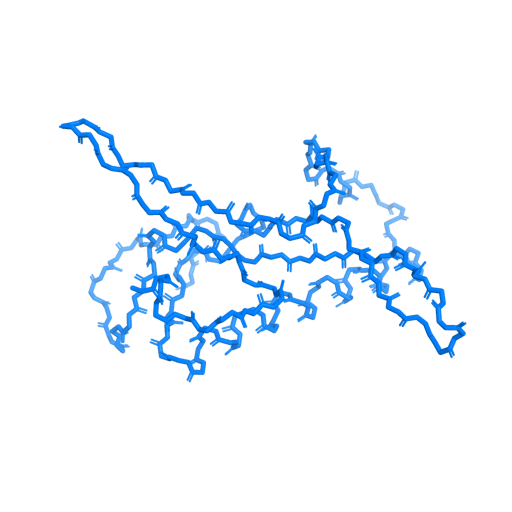 105 ? 8.038 -4.495 0.102 1.00 90.25 105 VAL A C 1
ATOM 817 O O . VAL A 1 105 ? 8.499 -3.596 0.799 1.00 90.25 105 VAL A O 1
ATOM 820 N N . VAL A 1 106 ? 6.879 -4.387 -0.543 1.00 92.12 106 VAL A N 1
ATOM 821 C CA . VAL A 1 106 ? 5.986 -3.223 -0.443 1.00 92.12 106 VAL A CA 1
ATOM 822 C C . VAL A 1 106 ? 4.706 -3.628 0.279 1.00 92.12 106 VAL A C 1
ATOM 824 O O . VAL A 1 106 ? 4.138 -4.668 -0.050 1.00 92.12 106 VAL A O 1
ATOM 827 N N . LYS A 1 107 ? 4.245 -2.838 1.252 1.00 91.88 107 LYS A N 1
ATOM 828 C CA . LYS A 1 107 ? 3.011 -3.100 2.006 1.00 91.88 107 LYS A CA 1
ATOM 829 C C . LYS A 1 107 ? 2.091 -1.882 2.021 1.00 91.88 107 LYS A C 1
ATOM 831 O O . LYS A 1 107 ? 2.515 -0.816 2.453 1.00 91.88 107 LYS A O 1
ATOM 836 N N . LEU A 1 108 ? 0.839 -2.061 1.606 1.00 93.50 108 LEU A N 1
ATOM 837 C CA . LEU A 1 108 ? -0.222 -1.065 1.748 1.00 93.50 108 LEU A CA 1
ATOM 838 C C . LEU A 1 108 ? -0.628 -0.918 3.220 1.00 93.50 108 LEU A C 1
ATOM 840 O O . LEU A 1 108 ? -0.775 -1.914 3.940 1.00 93.50 108 LEU A O 1
ATOM 844 N N . SER A 1 109 ? -0.801 0.324 3.646 1.00 90.75 109 SER A N 1
ATOM 845 C CA . SER A 1 109 ? -1.129 0.739 5.007 1.00 90.75 109 SER A CA 1
ATOM 846 C C . SER A 1 109 ? -2.152 1.877 4.998 1.00 90.75 109 SER A C 1
ATOM 848 O O . SER A 1 109 ? -2.480 2.385 3.937 1.00 90.75 109 SER A O 1
ATOM 850 N N . ASP A 1 110 ? -2.604 2.274 6.188 1.00 88.25 110 ASP A N 1
ATOM 851 C CA . ASP A 1 110 ? -3.554 3.372 6.415 1.00 88.25 110 ASP A CA 1
ATOM 852 C C . ASP A 1 110 ? -4.968 3.156 5.844 1.00 88.25 110 ASP A C 1
ATOM 854 O O . ASP A 1 110 ? -5.472 3.874 4.987 1.00 88.25 110 ASP A O 1
ATOM 858 N N . PHE A 1 111 ? -5.664 2.173 6.416 1.00 89.88 111 PHE A N 1
ATOM 859 C CA . PHE A 1 111 ? -7.072 1.895 6.126 1.00 89.88 111 PHE A CA 1
ATOM 860 C C . PHE A 1 111 ? -8.038 2.858 6.842 1.00 89.88 111 PHE A C 1
ATOM 862 O O . PHE A 1 111 ? -9.219 2.531 6.973 1.00 89.88 111 PHE A O 1
ATOM 869 N N . GLY A 1 112 ? -7.567 4.011 7.337 1.00 85.81 112 GLY A N 1
ATOM 870 C CA . GLY A 1 112 ? -8.386 4.965 8.095 1.00 85.81 112 GLY A CA 1
ATOM 871 C C . GLY A 1 112 ? -9.561 5.530 7.294 1.00 85.81 112 GLY A C 1
ATOM 872 O O . GLY A 1 112 ? -10.597 5.854 7.868 1.00 85.81 112 GLY A O 1
ATOM 873 N N . LEU A 1 113 ? -9.422 5.570 5.966 1.00 85.44 113 LEU A N 1
ATOM 874 C CA . LEU A 1 113 ? -10.469 5.980 5.034 1.00 85.44 113 LEU A CA 1
ATOM 875 C C . LEU A 1 113 ? -11.086 4.807 4.270 1.00 85.44 113 LEU A C 1
ATOM 877 O O . LEU A 1 113 ? -11.914 5.041 3.402 1.00 85.44 113 LEU A O 1
ATOM 881 N N . ALA A 1 114 ? -10.739 3.552 4.545 1.00 89.56 114 ALA A N 1
ATOM 882 C CA . ALA A 1 114 ? -11.274 2.443 3.760 1.00 89.56 114 ALA A CA 1
ATOM 883 C C . ALA A 1 114 ? -12.792 2.258 3.976 1.00 89.56 114 ALA A C 1
ATOM 885 O O . ALA A 1 114 ? -13.310 2.570 5.046 1.00 89.56 114 ALA A O 1
ATOM 886 N N . THR A 1 115 ? -13.502 1.730 2.976 1.00 88.44 115 THR A N 1
ATOM 887 C CA . THR A 1 115 ? -14.938 1.394 3.051 1.00 88.44 115 THR A CA 1
ATOM 888 C C . THR A 1 115 ? -15.242 0.070 2.343 1.00 88.44 115 THR A C 1
ATOM 890 O O . THR A 1 115 ? -14.445 -0.395 1.527 1.00 88.44 115 THR A O 1
ATOM 893 N N . THR A 1 116 ? -16.379 -0.541 2.676 1.00 88.69 116 THR A N 1
ATOM 894 C CA . THR A 1 116 ? -16.988 -1.659 1.936 1.00 88.69 116 THR A CA 1
ATOM 895 C C . THR A 1 116 ? -18.229 -1.254 1.143 1.00 88.69 116 THR A C 1
ATOM 897 O O . THR A 1 116 ? -18.861 -2.107 0.527 1.00 88.69 116 THR A O 1
ATOM 900 N N . ASP A 1 117 ? -18.603 0.023 1.188 1.00 83.50 117 ASP A N 1
ATOM 901 C CA . ASP A 1 117 ? -19.786 0.524 0.497 1.00 83.50 117 ASP A CA 1
ATOM 902 C C . ASP A 1 117 ? -19.517 0.624 -1.011 1.00 83.50 117 ASP A C 1
ATOM 904 O O . ASP A 1 117 ? -18.467 1.117 -1.432 1.00 83.50 117 ASP A O 1
ATOM 908 N N . GLU A 1 118 ? -20.469 0.158 -1.824 1.00 69.50 118 GLU A N 1
ATOM 909 C CA . GLU A 1 118 ? -20.385 0.242 -3.291 1.00 69.50 118 GLU A CA 1
ATOM 910 C C . GLU A 1 118 ? -20.593 1.678 -3.796 1.00 69.50 118 GLU A C 1
ATOM 912 O O . GLU A 1 118 ? -19.980 2.085 -4.781 1.00 69.50 118 GLU A O 1
ATOM 917 N N . GLU A 1 119 ? -21.402 2.464 -3.081 1.00 65.81 119 GLU A N 1
ATOM 918 C CA . GLU A 1 119 ? -21.615 3.890 -3.316 1.00 65.81 119 GLU A CA 1
ATOM 919 C C . GLU A 1 119 ? -21.299 4.661 -2.031 1.00 65.81 119 GLU A C 1
ATOM 921 O O . GLU A 1 119 ? -21.801 4.337 -0.956 1.00 65.81 119 GLU A O 1
ATOM 926 N N . SER A 1 120 ? -20.465 5.695 -2.133 1.00 61.94 120 SER A N 1
ATOM 927 C CA . SER A 1 120 ? -20.126 6.566 -1.009 1.00 61.94 120 SER A CA 1
ATOM 928 C C . SER A 1 120 ? -20.467 8.007 -1.371 1.00 61.94 120 SER A C 1
ATOM 930 O O . SER A 1 120 ? -20.069 8.496 -2.425 1.00 61.94 120 SER A O 1
ATOM 932 N N . ALA A 1 121 ? -21.214 8.680 -0.495 1.00 58.47 121 ALA A N 1
ATOM 933 C CA . ALA A 1 121 ? -21.544 10.100 -0.625 1.00 58.47 121 ALA A CA 1
ATOM 934 C C . ALA A 1 121 ? -20.439 11.019 -0.069 1.00 58.47 121 ALA A C 1
ATOM 936 O O . ALA A 1 121 ? -20.606 12.240 -0.056 1.00 58.47 121 ALA A O 1
ATOM 937 N N . ASP A 1 122 ? -19.331 10.441 0.407 1.00 65.00 122 ASP A N 1
ATOM 938 C CA . ASP A 1 122 ? -18.196 11.199 0.913 1.00 65.00 122 ASP A CA 1
ATOM 939 C C . ASP A 1 122 ? -17.473 11.894 -0.252 1.00 65.00 122 ASP A C 1
ATOM 941 O O . ASP A 1 122 ? -16.683 11.287 -0.977 1.00 65.00 122 ASP A O 1
ATOM 945 N N . MET A 1 123 ? -17.738 13.186 -0.424 1.00 57.09 123 MET A N 1
ATOM 946 C CA . MET A 1 123 ? -16.954 14.064 -1.293 1.00 57.09 123 MET A CA 1
ATOM 947 C C . MET A 1 123 ? -15.648 14.465 -0.576 1.00 57.09 123 MET A C 1
ATOM 949 O O . MET A 1 123 ? -15.631 14.589 0.648 1.00 57.09 123 MET A O 1
ATOM 953 N N . ASP A 1 124 ? -14.556 14.657 -1.324 1.00 58.75 124 ASP A N 1
ATOM 954 C CA . ASP A 1 124 ? -13.219 15.048 -0.825 1.00 58.75 124 ASP A CA 1
ATOM 955 C C . ASP A 1 124 ? -12.512 14.042 0.115 1.00 58.75 124 ASP A C 1
ATOM 957 O O . ASP A 1 124 ? -11.683 14.416 0.948 1.00 58.75 124 ASP A O 1
ATOM 961 N N . CYS A 1 125 ? -12.786 12.740 -0.018 1.00 59.53 125 CYS A N 1
ATOM 962 C CA . CYS A 1 125 ? -12.027 11.708 0.696 1.00 59.53 125 CYS A CA 1
ATOM 963 C C . CYS A 1 125 ? -10.708 11.354 -0.003 1.00 59.53 125 CYS A C 1
ATOM 965 O O . CYS A 1 125 ? -10.678 11.062 -1.195 1.00 59.53 125 CYS A O 1
ATOM 967 N N . GLY A 1 126 ? -9.619 11.323 0.769 1.00 62.28 126 GLY A N 1
ATOM 968 C CA . GLY A 1 126 ? -8.272 11.004 0.293 1.00 62.28 126 GLY A CA 1
ATOM 969 C C . GLY A 1 126 ? -7.349 12.222 0.284 1.00 62.28 126 GLY A C 1
ATOM 970 O O . GLY A 1 126 ? -7.632 13.258 0.882 1.00 62.28 126 GLY A O 1
ATOM 971 N N . SER A 1 127 ? -6.204 12.106 -0.377 1.00 71.00 127 SER A N 1
ATOM 972 C CA . SER A 1 127 ? -5.237 13.202 -0.488 1.00 71.00 127 SER A CA 1
ATOM 973 C C . SER A 1 127 ? -5.412 13.934 -1.819 1.00 71.00 127 SER A C 1
ATOM 975 O O . SER A 1 127 ? -5.306 13.309 -2.869 1.00 71.00 127 SER A O 1
ATOM 977 N N . ALA A 1 128 ? -5.621 15.257 -1.780 1.00 71.75 128 ALA A N 1
ATOM 978 C CA . ALA A 1 128 ? -6.005 16.096 -2.928 1.00 71.75 128 ALA A CA 1
ATOM 979 C C . ALA A 1 128 ? -5.271 15.839 -4.269 1.00 71.75 128 ALA A C 1
ATOM 981 O O . ALA A 1 128 ? -5.946 15.811 -5.294 1.00 71.75 128 ALA A O 1
ATOM 982 N N . PRO A 1 129 ? -3.938 15.617 -4.332 1.00 69.75 129 PRO A N 1
ATOM 983 C CA . PRO A 1 129 ? -3.269 15.352 -5.613 1.00 69.75 129 PRO A CA 1
ATOM 984 C C . PRO A 1 129 ? -3.546 13.959 -6.210 1.00 69.75 129 PRO A C 1
ATOM 986 O O . PRO A 1 129 ? -3.128 13.699 -7.336 1.00 69.75 129 PRO A O 1
ATOM 989 N N . TYR A 1 130 ? -4.209 13.068 -5.470 1.00 67.19 130 TYR A N 1
ATOM 990 C CA . TYR A 1 130 ? -4.488 11.680 -5.855 1.00 67.19 130 TYR A CA 1
ATOM 991 C C . TYR A 1 130 ? -5.991 11.358 -5.913 1.00 67.19 130 TYR A C 1
ATOM 993 O O . TYR A 1 130 ? -6.352 10.206 -6.147 1.00 67.19 130 TYR A O 1
ATOM 1001 N N . MET A 1 131 ? -6.860 12.350 -5.694 1.00 69.38 131 MET A N 1
ATOM 1002 C CA . MET A 1 131 ? -8.303 12.203 -5.897 1.00 69.38 131 MET A CA 1
ATOM 1003 C C . MET 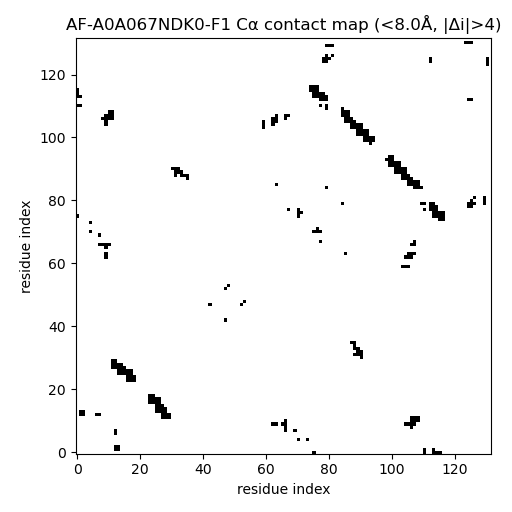A 1 131 ? -8.615 12.201 -7.401 1.00 69.38 131 MET A C 1
ATOM 1005 O O . MET A 1 131 ? -8.036 12.989 -8.153 1.00 69.38 131 MET A O 1
ATOM 1009 N N . SER A 1 132 ? -9.513 11.313 -7.830 1.00 60.66 132 SER A N 1
ATOM 1010 C CA . SER A 1 132 ? -9.973 11.157 -9.220 1.00 60.66 132 SER A CA 1
ATOM 1011 C C . SER A 1 132 ? -11.471 11.358 -9.337 1.00 60.66 132 SER A C 1
ATOM 1013 O O . SER A 1 132 ? -12.160 10.773 -8.471 1.00 60.66 132 SER A O 1
#

Secondary structure (DSSP, 8-state):
-GGGSPP-TTB-EEEEEEE-SS-EEEEEE--S-S---S--GGG--SS---HHHHHHHHHHHHHHHHHHHHHHHTT-B-S--SGGGEEEEEEEEE-TTS-EEEEEEEEE--GGG-B--SS---TT-S-GGG--

Mean predicted aligned error: 9.49 Å

Foldseek 3Di:
DQQVFPDDQAAWHFDDWDDDPVDIDTDTDDVADDDDDDDPCLCPDPVNDDVVNVVLVVVQVVSVVVQCVSCVVVLKDQQADDPVQKDWHWDWDQDPVRDTDIDIGIHGHDSVVMDSDPDDPDDPGYDVVPDD

InterPro domains:
  IPR000719 Protein kinase domain [PF00069] (1-132)
  IPR000719 Protein kinase domain [PS50011] (1-132)
  IPR008271 Serine/threonine-protein kinase, active site [PS00108] (76-88)
  IPR011009 Protein kinase-like domain superfamily [SSF56112] (7-132)

Sequence (132 aa):
IHQSLPVHPNVVTLYRTLETSSFLFLALCNSAISITPPTPSLLCSSQLLSHSRLRLIASMFGQMCDAVHSCHRHGVSHRDIKPENFIVTDGYVPTASGRYERRVVVKLSDFGLATTDEESADMDCGSAPYMS

Nearest PDB structures (foldseek):
  5bnj-assembly1_A  TM=6.468E-01  e=2.241E-02  Homo sapiens
  2iu7-assembly1_I  TM=5.572E-01  e=7.214E-01  Escherichia coli
  8c7e-assembly1_A  TM=4.136E-01  e=2.268E-01  unidentified
  6xgt-assembly1_E  TM=4.528E-01  e=5.578E-01  Thermomyces lanuginosus
  1dw9-assembly1_C  TM=3.986E-01  e=4.045E-01  Escherichia coli

Organism: Botryobasidium botryosum (strain FD-172 SS1) (NCBI:txid930990)

pLDDT: mean 79.19, std 15.89, range [38.0, 96.94]

Solvent-accessible surface area (backbone atoms only — not comparable to full-atom values): 8359 Å² total; per-residue (Å²): 110,73,79,74,52,76,95,44,94,20,36,60,42,73,75,47,78,50,78,56,100,87,49,80,46,77,45,63,53,73,96,41,90,55,85,68,78,93,72,88,67,88,81,77,54,99,83,66,73,49,72,70,50,49,53,49,52,53,55,44,49,52,32,50,49,53,28,52,50,57,32,50,77,70,50,35,48,50,62,48,78,52,75,88,32,44,49,65,38,48,36,72,44,80,42,100,82,74,47,72,43,83,39,86,39,40,23,43,47,72,62,88,62,41,42,68,67,94,74,76,89,73,75,88,63,54,54,80,96,62,58,130

Radius of gyration: 16.88 Å; Cα contacts (8 Å, |Δi|>4): 169; chains: 1; bounding box: 42×40×44 Å